Protein AF-A0A6V2BFP0-F1 (afdb_monomer_lite)

Sequence (115 aa):
MDYIMTPYFGFLPGSLEFWAAVHDYAEFFGGILFTIGFLTRPAALSLLITMSGAVYFHLSSTGLQGFPFGHVSNYSYDFEEPLLYALIFLMFWFNGAGPLSVDSVIYSQISQEEE

InterPro domains:
  IPR032808 DoxX family [PF07681] (17-57)
  IPR051907 DoxX-like inner membrane-associated oxidoreductase [PTHR33452] (17-110)

Radius of gyration: 17.93 Å; chains: 1; bounding box: 37×29×60 Å

pLDDT: mean 93.72, std 5.62, range [62.81, 98.44]

Foldseek 3Di:
DVPQCCVQPVVDPDDSVVVVVLLVCLCVVLVVCCVQQHVVQVSLVSLLVSLVVQLSSLCVPPNCCPPPPHDDPVRDRSNPVSVVSNVVSVVCNVPGGDCSHPVVVVVVVVVVVVD

Secondary structure (DSSP, 8-state):
-TTTHHHHHTTSSS-HHHHHHHHHHHHHHHHHHHHHTSSHHHHHHHHHHHHHHHHHHHHHHHTTTTTTT---TTSS-TTHHHHHHHHHHHHHHHH---TTSHHHHHHHHHHHH--

Organism: NCBI:txid49249

Structure (mmCIF, N/CA/C/O backbone):
data_AF-A0A6V2BFP0-F1
#
_entry.id   AF-A0A6V2BFP0-F1
#
loop_
_atom_site.group_PDB
_atom_site.id
_atom_site.type_symbol
_atom_site.label_atom_id
_atom_site.label_alt_id
_atom_site.label_comp_id
_atom_site.label_asym_id
_atom_site.label_entity_id
_atom_site.label_seq_id
_atom_site.pdbx_PDB_ins_code
_atom_site.Cartn_x
_atom_site.Cartn_y
_atom_site.Cartn_z
_atom_site.occupancy
_atom_site.B_iso_or_equiv
_atom_site.auth_seq_id
_atom_site.auth_comp_id
_atom_site.auth_asym_id
_atom_site.auth_atom_id
_atom_site.pdbx_PDB_model_num
ATOM 1 N N . MET A 1 1 ? 9.144 -14.297 -12.884 1.00 74.50 1 MET A N 1
ATOM 2 C CA . MET A 1 1 ? 10.194 -13.457 -12.271 1.00 74.50 1 MET A CA 1
ATOM 3 C C . MET A 1 1 ? 10.982 -12.693 -13.322 1.00 74.50 1 MET A C 1
ATOM 5 O O . MET A 1 1 ? 10.963 -11.470 -13.283 1.00 74.50 1 MET A O 1
ATOM 9 N N . ASP A 1 2 ? 11.552 -13.372 -14.315 1.00 79.38 2 ASP A N 1
ATOM 10 C CA . ASP A 1 2 ? 12.527 -12.774 -15.247 1.00 79.38 2 ASP A CA 1
ATOM 11 C C . ASP A 1 2 ? 12.019 -11.620 -16.122 1.00 79.38 2 ASP A C 1
ATOM 13 O O . ASP A 1 2 ? 12.789 -10.734 -16.474 1.00 79.38 2 ASP A O 1
ATOM 17 N N . TYR A 1 3 ? 10.726 -11.601 -16.454 1.00 82.00 3 TYR A N 1
ATOM 18 C CA . TYR A 1 3 ? 10.159 -10.607 -17.375 1.00 82.00 3 TYR A CA 1
ATOM 19 C C . TYR A 1 3 ? 9.567 -9.365 -16.694 1.00 82.00 3 TYR A C 1
ATOM 21 O O . TYR A 1 3 ? 9.392 -8.348 -17.353 1.00 82.00 3 TYR A O 1
ATOM 29 N N . ILE A 1 4 ? 9.251 -9.437 -15.397 1.00 85.69 4 ILE A N 1
ATOM 30 C CA . ILE A 1 4 ? 8.556 -8.364 -14.660 1.00 85.69 4 ILE A CA 1
ATOM 31 C C . ILE A 1 4 ? 9.346 -7.963 -13.413 1.00 85.69 4 ILE A C 1
ATOM 33 O O . ILE A 1 4 ? 9.679 -6.801 -13.225 1.00 85.69 4 ILE A O 1
ATOM 37 N N . MET A 1 5 ? 9.724 -8.920 -12.569 1.00 87.62 5 MET A N 1
ATOM 38 C CA . MET A 1 5 ? 10.432 -8.594 -11.331 1.00 87.62 5 MET A CA 1
ATOM 39 C C . MET A 1 5 ? 11.879 -8.181 -11.605 1.00 87.62 5 MET A C 1
ATOM 41 O O . MET A 1 5 ? 12.341 -7.186 -11.062 1.00 87.62 5 MET A O 1
ATOM 45 N N . THR A 1 6 ? 12.593 -8.881 -12.487 1.00 88.88 6 THR A N 1
ATOM 46 C CA . THR A 1 6 ? 14.004 -8.562 -12.759 1.00 88.88 6 THR A CA 1
ATOM 47 C C . THR A 1 6 ? 14.205 -7.173 -13.386 1.00 88.88 6 THR A C 1
ATOM 49 O O . THR A 1 6 ? 15.051 -6.433 -12.880 1.00 88.88 6 THR A O 1
ATOM 52 N N . PRO A 1 7 ? 13.447 -6.755 -14.424 1.00 92.19 7 PRO A N 1
ATOM 53 C CA . PRO A 1 7 ? 13.675 -5.461 -15.071 1.00 92.19 7 PRO A CA 1
ATOM 54 C C . PRO A 1 7 ? 13.291 -4.260 -14.203 1.00 92.19 7 PRO A C 1
ATOM 56 O O . PRO A 1 7 ? 13.947 -3.225 -14.278 1.00 92.19 7 PRO A O 1
ATOM 59 N N . TYR A 1 8 ? 12.241 -4.392 -13.386 1.00 92.12 8 TYR A N 1
ATOM 60 C CA . TYR A 1 8 ? 11.665 -3.263 -12.650 1.00 92.12 8 TYR A CA 1
ATOM 61 C C . TYR A 1 8 ? 12.013 -3.269 -11.161 1.00 92.12 8 TYR A C 1
ATOM 63 O O . TYR A 1 8 ? 12.133 -2.211 -10.561 1.00 92.12 8 TYR A O 1
ATOM 71 N N . PHE A 1 9 ? 12.237 -4.438 -10.561 1.00 93.56 9 PHE A N 1
ATOM 72 C CA . PHE A 1 9 ? 12.473 -4.597 -9.123 1.00 93.56 9 PHE A CA 1
ATOM 73 C C . PHE A 1 9 ? 13.832 -5.222 -8.786 1.00 93.56 9 PHE A C 1
ATOM 75 O O . PHE A 1 9 ? 14.099 -5.515 -7.624 1.00 93.56 9 PHE A O 1
ATOM 82 N N . GLY A 1 10 ? 14.741 -5.369 -9.758 1.00 91.38 10 GLY A N 1
ATOM 83 C CA . GLY A 1 10 ? 16.085 -5.924 -9.540 1.00 91.38 10 GLY A CA 1
ATOM 84 C C . GLY A 1 10 ? 16.974 -5.130 -8.569 1.00 91.38 10 GLY A C 1
ATOM 85 O O . GLY A 1 10 ? 18.029 -5.613 -8.172 1.00 91.38 10 GLY A O 1
ATOM 86 N N . PHE A 1 11 ? 16.557 -3.924 -8.171 1.00 92.88 11 PHE A N 1
ATOM 87 C CA . PHE A 1 11 ? 17.225 -3.129 -7.139 1.00 92.88 11 PHE A CA 1
ATOM 88 C C . PHE A 1 11 ? 16.900 -3.590 -5.707 1.00 92.88 11 PHE A C 1
ATOM 90 O O . PHE A 1 11 ? 17.571 -3.158 -4.767 1.00 92.88 11 PHE A O 1
ATOM 97 N N . LEU A 1 12 ? 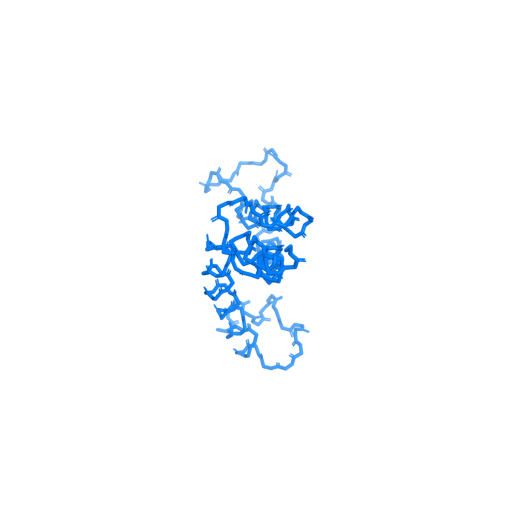15.864 -4.417 -5.516 1.00 93.88 12 LEU A N 1
ATOM 98 C CA . LEU A 1 12 ? 15.478 -4.906 -4.196 1.00 93.88 12 LEU A CA 1
ATOM 99 C C . LEU A 1 12 ? 16.542 -5.867 -3.640 1.00 93.88 12 LEU A C 1
ATOM 101 O O . LEU A 1 12 ? 17.043 -6.726 -4.366 1.00 93.88 12 LEU A O 1
ATOM 105 N N . PRO A 1 13 ? 16.895 -5.760 -2.347 1.00 93.88 13 PRO A N 1
ATOM 106 C CA . PRO A 1 13 ? 17.889 -6.638 -1.746 1.00 93.88 13 PRO A CA 1
ATOM 107 C C . PRO A 1 13 ? 17.323 -8.048 -1.533 1.00 93.88 13 PRO A C 1
ATOM 109 O O . PRO A 1 13 ? 16.180 -8.205 -1.113 1.00 93.88 13 PRO A O 1
ATOM 112 N N . GLY A 1 14 ? 18.144 -9.080 -1.723 1.00 92.12 14 GLY A N 1
ATOM 113 C CA . GLY A 1 14 ? 17.742 -10.471 -1.487 1.00 92.12 14 GLY A CA 1
ATOM 114 C C . GLY A 1 14 ? 17.059 -11.121 -2.692 1.00 92.12 14 GLY A C 1
ATOM 115 O O . GLY A 1 14 ? 17.284 -10.719 -3.831 1.00 92.12 14 GLY A O 1
ATOM 116 N N . SER A 1 15 ? 16.279 -12.177 -2.450 1.00 94.00 15 SER A N 1
ATOM 117 C CA . SER A 1 15 ? 15.593 -12.904 -3.520 1.00 94.00 15 SER A CA 1
ATOM 118 C C . SER A 1 15 ? 14.327 -12.171 -3.956 1.00 94.00 15 SER A C 1
ATOM 120 O O . SER A 1 15 ? 13.519 -11.738 -3.133 1.00 94.00 15 SER A O 1
ATOM 122 N N . LEU A 1 16 ? 14.119 -12.051 -5.266 1.00 92.69 16 LEU A N 1
ATOM 123 C CA . LEU A 1 16 ? 12.901 -11.437 -5.794 1.00 92.69 16 LEU A CA 1
ATOM 124 C C . LEU A 1 16 ? 11.674 -12.303 -5.477 1.00 92.69 16 LEU A C 1
ATOM 126 O O . LEU A 1 16 ? 10.584 -11.775 -5.290 1.00 92.69 16 LEU A O 1
ATOM 130 N N . GLU A 1 17 ? 11.842 -13.623 -5.364 1.00 93.44 17 GLU A N 1
ATOM 131 C CA . GLU A 1 17 ? 10.779 -14.564 -4.992 1.00 93.44 17 GLU A CA 1
ATOM 132 C C . GLU A 1 17 ? 10.259 -14.287 -3.583 1.00 93.44 17 GLU A C 1
ATOM 134 O O . GLU A 1 17 ? 9.065 -14.421 -3.329 1.00 93.44 17 GLU A O 1
ATOM 139 N N . PHE A 1 18 ? 11.147 -13.869 -2.676 1.00 94.06 18 PHE A N 1
ATOM 140 C CA . PHE A 1 18 ? 10.748 -13.456 -1.337 1.00 94.06 18 PHE A CA 1
ATOM 141 C C . PHE A 1 18 ? 9.874 -12.204 -1.396 1.00 94.06 18 PHE A C 1
ATOM 143 O O . PHE A 1 18 ? 8.817 -12.179 -0.774 1.00 94.06 18 PHE A O 1
ATOM 150 N N . TRP A 1 19 ? 10.264 -11.196 -2.179 1.00 94.00 19 TRP A N 1
ATOM 151 C CA . TRP A 1 19 ? 9.469 -9.976 -2.331 1.00 94.00 19 TRP A CA 1
ATOM 152 C C . TRP A 1 19 ? 8.121 -10.221 -3.002 1.00 94.00 19 TRP A C 1
ATOM 154 O O . TRP A 1 19 ? 7.127 -9.657 -2.556 1.00 94.00 19 TRP A O 1
ATOM 164 N N . ALA A 1 20 ? 8.071 -11.099 -4.006 1.00 93.12 20 ALA A N 1
ATOM 165 C CA . ALA A 1 20 ? 6.818 -11.533 -4.617 1.00 93.12 20 ALA A CA 1
ATOM 166 C C . ALA A 1 20 ? 5.896 -12.197 -3.582 1.00 93.12 20 ALA A C 1
ATOM 168 O O . ALA A 1 20 ? 4.743 -11.810 -3.445 1.00 93.12 20 ALA A O 1
ATOM 169 N N . ALA A 1 21 ? 6.425 -13.125 -2.777 1.00 95.44 21 ALA A N 1
ATOM 170 C CA . ALA A 1 21 ? 5.644 -13.765 -1.723 1.00 95.44 21 ALA A CA 1
ATOM 171 C C . ALA A 1 21 ? 5.164 -12.758 -0.663 1.00 95.44 21 ALA A C 1
ATOM 173 O O . ALA A 1 21 ? 4.013 -12.811 -0.239 1.00 95.44 21 ALA A O 1
ATOM 174 N N . VAL A 1 22 ? 6.025 -11.829 -0.233 1.00 95.88 22 VAL A N 1
ATOM 175 C CA . VAL A 1 22 ? 5.650 -10.765 0.714 1.00 95.88 22 VAL A CA 1
ATOM 176 C C . VAL A 1 22 ? 4.525 -9.906 0.148 1.00 95.88 22 VAL A C 1
ATOM 178 O O . VAL A 1 22 ? 3.579 -9.618 0.876 1.00 95.88 22 VAL A O 1
ATOM 181 N N . HIS A 1 23 ? 4.609 -9.524 -1.128 1.00 95.25 23 HIS A N 1
ATOM 182 C CA . HIS A 1 23 ? 3.567 -8.770 -1.824 1.00 95.25 23 HIS A CA 1
ATOM 183 C C . HIS A 1 23 ? 2.240 -9.543 -1.834 1.00 95.25 23 HIS A C 1
ATOM 185 O O . HIS A 1 23 ? 1.247 -9.014 -1.334 1.00 95.25 23 HIS A O 1
ATOM 191 N N . ASP A 1 24 ? 2.243 -10.807 -2.263 1.00 95.75 24 ASP A N 1
ATOM 192 C CA . ASP A 1 24 ? 1.039 -11.649 -2.324 1.00 95.75 24 ASP A CA 1
ATOM 193 C C . ASP A 1 24 ? 0.364 -11.796 -0.948 1.00 95.75 24 ASP A C 1
ATOM 195 O O . ASP A 1 24 ? -0.851 -11.628 -0.802 1.00 95.75 24 ASP A O 1
ATOM 199 N N . TYR A 1 25 ? 1.148 -12.079 0.097 1.00 97.44 25 TYR A N 1
ATOM 200 C CA . TYR A 1 25 ? 0.618 -12.216 1.455 1.00 97.44 25 TYR A CA 1
ATOM 201 C C . TYR A 1 25 ? 0.132 -10.883 2.029 1.00 97.44 25 TYR A C 1
ATOM 203 O O . TYR A 1 25 ? -0.893 -10.855 2.718 1.00 97.44 25 TYR A O 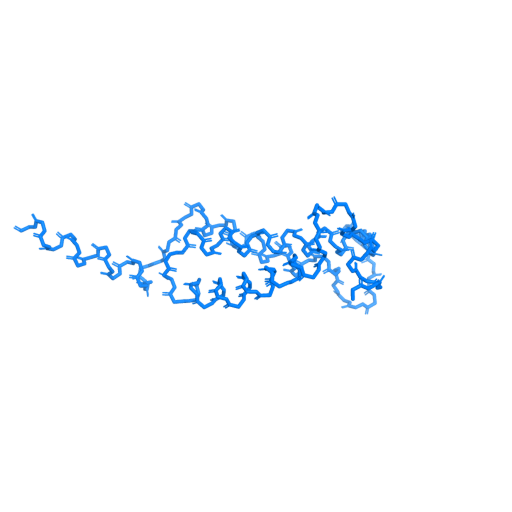1
ATOM 211 N N . ALA A 1 26 ? 0.838 -9.785 1.751 1.00 97.06 26 ALA A N 1
ATOM 212 C CA . ALA A 1 26 ? 0.445 -8.448 2.182 1.00 97.06 26 ALA A CA 1
ATOM 213 C C . AL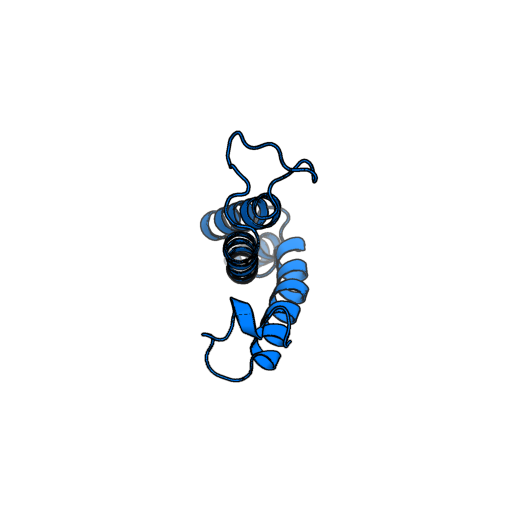A A 1 26 ? -0.897 -8.033 1.569 1.00 97.06 26 ALA A C 1
ATOM 215 O O . ALA A 1 26 ? -1.737 -7.487 2.281 1.00 97.06 26 ALA A O 1
ATOM 216 N N . GLU A 1 27 ? -1.131 -8.323 0.290 1.00 96.75 27 GLU A N 1
ATOM 217 C CA . GLU A 1 27 ? -2.407 -8.025 -0.368 1.00 96.75 27 GLU A CA 1
ATOM 218 C C . GLU A 1 27 ? -3.534 -8.924 0.120 1.00 96.75 27 GLU A C 1
ATOM 220 O O . GLU A 1 27 ? -4.604 -8.428 0.474 1.00 96.75 27 GLU A O 1
ATOM 225 N N . PHE A 1 28 ? -3.297 -10.234 0.205 1.00 97.62 28 PHE A N 1
ATOM 226 C CA . PHE A 1 28 ? -4.331 -11.180 0.611 1.00 97.62 28 PHE A CA 1
ATOM 227 C C . PHE A 1 28 ? -4.795 -10.941 2.053 1.00 97.62 28 PHE A C 1
ATOM 229 O O . PHE A 1 28 ? -5.982 -10.724 2.309 1.00 97.62 28 PHE A O 1
ATOM 236 N N . PHE A 1 29 ? -3.865 -10.938 3.012 1.00 97.94 29 PHE A N 1
ATOM 237 C CA . PHE A 1 29 ? -4.215 -10.743 4.418 1.00 97.94 29 PHE A CA 1
ATOM 238 C C . PHE A 1 29 ? -4.541 -9.286 4.728 1.00 97.94 29 PHE A C 1
ATOM 240 O O . PHE A 1 29 ? -5.498 -9.028 5.456 1.00 97.94 29 PHE A O 1
ATOM 247 N N . GLY A 1 30 ? -3.800 -8.335 4.153 1.00 97.25 30 GLY A N 1
ATOM 248 C CA . GLY A 1 30 ? -4.093 -6.912 4.303 1.00 97.25 30 GLY A CA 1
ATOM 249 C C . GLY A 1 30 ? -5.500 -6.582 3.821 1.00 97.25 30 GLY A C 1
ATOM 250 O O . GLY A 1 30 ? -6.231 -5.899 4.532 1.00 97.25 30 GLY A O 1
ATOM 251 N N . GLY A 1 31 ? -5.924 -7.137 2.682 1.00 97.12 31 GLY A N 1
ATOM 252 C CA . GLY A 1 31 ? -7.274 -6.967 2.149 1.00 97.12 31 GLY A CA 1
ATOM 253 C C . GLY A 1 31 ? -8.357 -7.499 3.088 1.00 97.12 31 GLY A C 1
ATOM 254 O O . GLY A 1 31 ? -9.335 -6.798 3.349 1.00 97.12 31 GLY A O 1
ATOM 255 N N . ILE A 1 32 ? -8.172 -8.697 3.658 1.00 98.06 32 ILE A N 1
ATOM 256 C CA . ILE A 1 32 ? -9.117 -9.278 4.630 1.00 98.06 32 ILE A CA 1
ATOM 257 C C . ILE A 1 32 ? -9.216 -8.400 5.881 1.00 98.06 32 ILE A C 1
ATOM 259 O O . ILE A 1 32 ? -10.319 -8.017 6.273 1.00 98.06 32 ILE A O 1
ATOM 263 N N . LEU A 1 33 ? -8.072 -8.063 6.483 1.00 97.62 33 LEU A N 1
ATOM 264 C CA . LEU A 1 33 ? -7.986 -7.250 7.699 1.00 97.62 33 LEU A CA 1
ATOM 265 C C . LEU A 1 33 ? -8.613 -5.867 7.495 1.00 97.62 33 LEU A C 1
ATOM 267 O O . LEU A 1 33 ? -9.428 -5.423 8.303 1.00 97.62 33 LEU A O 1
ATOM 271 N N . PHE A 1 34 ? -8.291 -5.221 6.375 1.00 97.62 34 PHE A N 1
ATOM 272 C CA . PHE A 1 34 ? -8.841 -3.924 6.005 1.00 97.62 34 PHE A CA 1
ATOM 273 C C . PHE A 1 34 ? -10.359 -3.982 5.791 1.00 97.62 34 PHE A C 1
ATOM 275 O O . PHE A 1 34 ? -11.078 -3.124 6.295 1.00 97.62 34 PHE A O 1
ATOM 282 N N . THR A 1 35 ? -10.861 -5.017 5.109 1.00 96.56 35 THR A N 1
ATOM 283 C CA . THR A 1 35 ? -12.294 -5.168 4.796 1.00 96.56 35 THR A CA 1
ATOM 284 C C . THR A 1 35 ? -13.149 -5.312 6.051 1.00 96.56 35 THR A C 1
ATOM 286 O O . THR A 1 35 ? -14.198 -4.681 6.157 1.00 96.56 35 THR A O 1
ATOM 289 N N . ILE A 1 36 ? -12.710 -6.122 7.018 1.00 96.94 36 ILE A N 1
ATOM 290 C CA . ILE A 1 36 ? -13.429 -6.281 8.294 1.00 96.94 36 ILE A CA 1
ATOM 291 C C . ILE A 1 36 ? -13.155 -5.120 9.267 1.00 96.94 36 ILE A C 1
ATOM 293 O O . ILE A 1 36 ? -13.791 -5.015 10.315 1.00 96.94 36 ILE A O 1
ATOM 297 N N . GLY A 1 37 ? -12.201 -4.246 8.937 1.00 96.38 37 GLY A N 1
ATOM 298 C CA . GLY A 1 37 ? -11.768 -3.150 9.791 1.00 96.38 37 GLY A CA 1
ATOM 299 C C . GLY A 1 37 ? -11.104 -3.634 11.084 1.00 96.38 37 GLY A C 1
ATOM 300 O O . GLY A 1 37 ? -11.404 -3.116 12.157 1.00 96.38 37 GLY A O 1
ATOM 301 N N . PHE A 1 38 ? -10.252 -4.658 10.993 1.00 97.00 38 PHE A N 1
ATOM 302 C CA . PHE A 1 38 ? -9.428 -5.159 12.094 1.00 97.00 38 PHE A CA 1
ATOM 303 C C . PHE A 1 38 ? -7.963 -4.796 11.849 1.00 97.00 38 PHE A C 1
ATOM 305 O O . PHE A 1 38 ? -7.427 -5.088 10.780 1.00 97.00 38 PHE A O 1
ATOM 312 N N . LEU A 1 39 ? -7.305 -4.169 12.828 1.00 96.88 39 LEU A N 1
ATOM 313 C CA . LEU A 1 39 ? -5.968 -3.585 12.663 1.00 96.88 39 LEU A CA 1
ATOM 314 C C . LEU A 1 39 ? -5.914 -2.663 11.437 1.00 96.88 39 LEU A C 1
ATOM 316 O O . LEU A 1 39 ? -4.979 -2.714 10.632 1.00 96.88 39 LEU A O 1
ATOM 320 N N . THR A 1 40 ? -6.922 -1.799 11.303 1.00 96.81 40 THR A N 1
ATOM 321 C CA . THR A 1 40 ? -7.177 -1.027 10.078 1.00 96.81 40 THR A CA 1
ATOM 322 C C . THR A 1 40 ? -5.979 -0.181 9.664 1.00 96.81 40 THR A C 1
ATOM 324 O O . THR A 1 40 ? -5.653 -0.108 8.484 1.00 96.81 40 THR A O 1
ATOM 327 N N . ARG A 1 41 ? -5.278 0.432 10.627 1.00 97.50 41 ARG A N 1
ATOM 328 C CA . ARG A 1 41 ? -4.084 1.244 10.350 1.00 97.50 41 ARG A CA 1
ATOM 329 C C . ARG A 1 41 ? -2.924 0.402 9.795 1.00 97.50 41 ARG A C 1
ATOM 331 O O . ARG A 1 41 ? -2.491 0.693 8.683 1.00 97.50 41 ARG A O 1
ATOM 338 N N . PRO A 1 42 ? -2.427 -0.641 10.492 1.00 97.56 42 PRO A N 1
ATOM 339 C CA . PRO A 1 42 ? -1.422 -1.543 9.925 1.00 97.56 42 PRO A CA 1
ATOM 340 C C . PRO A 1 42 ? -1.817 -2.154 8.574 1.00 97.56 42 PRO A C 1
ATOM 342 O O . PRO A 1 42 ? -0.992 -2.184 7.662 1.00 97.56 42 PRO A O 1
ATOM 345 N N . ALA A 1 43 ? -3.072 -2.592 8.423 1.00 97.81 43 ALA A N 1
ATOM 346 C CA . ALA A 1 43 ? -3.569 -3.167 7.175 1.00 97.81 43 ALA A CA 1
ATOM 347 C C . ALA A 1 43 ? -3.540 -2.145 6.027 1.00 97.81 43 ALA A C 1
ATOM 349 O O . ALA A 1 43 ? -3.005 -2.432 4.958 1.00 97.81 43 ALA A O 1
ATOM 350 N N . ALA A 1 44 ? -4.026 -0.923 6.270 1.00 98.12 44 ALA A N 1
ATOM 351 C CA . ALA A 1 44 ? -3.985 0.163 5.296 1.00 98.12 44 ALA A CA 1
ATOM 352 C C . ALA A 1 44 ? -2.548 0.547 4.918 1.00 98.12 44 ALA A C 1
ATOM 354 O O . ALA A 1 44 ? -2.272 0.761 3.744 1.00 98.12 44 ALA A O 1
ATOM 355 N N . LEU A 1 45 ? -1.607 0.587 5.870 1.00 98.19 45 LEU A N 1
ATOM 356 C CA . LEU A 1 45 ? -0.200 0.862 5.555 1.00 98.19 45 LEU A CA 1
ATOM 357 C C . LEU A 1 45 ? 0.413 -0.229 4.673 1.00 98.19 45 LEU A C 1
ATOM 359 O O . LEU A 1 45 ? 1.119 0.082 3.717 1.00 98.19 45 LEU A O 1
ATOM 363 N N . SER A 1 46 ? 0.136 -1.496 4.983 1.00 98.06 46 SER A N 1
ATOM 364 C CA . SER A 1 46 ? 0.607 -2.629 4.186 1.00 98.06 46 SER A CA 1
ATOM 365 C C . SER A 1 46 ? 0.112 -2.529 2.742 1.00 98.06 46 SER A C 1
ATOM 367 O O . SER A 1 46 ? 0.910 -2.589 1.810 1.00 98.06 46 SER A O 1
ATOM 369 N N . LEU A 1 47 ? -1.189 -2.292 2.556 1.00 98.25 47 LEU A N 1
ATOM 370 C CA . LEU A 1 47 ? -1.808 -2.144 1.236 1.00 98.25 47 LEU A CA 1
ATOM 371 C C . LEU A 1 47 ? -1.365 -0.863 0.508 1.00 98.25 47 LEU A C 1
ATOM 373 O O . LEU A 1 47 ? -1.221 -0.846 -0.711 1.00 98.25 47 LEU A O 1
ATOM 377 N N . LEU A 1 48 ? -1.097 0.220 1.239 1.00 98.44 48 LEU A N 1
ATOM 378 C CA . LEU A 1 48 ? -0.527 1.441 0.672 1.00 98.44 48 LEU A CA 1
ATOM 379 C C . LEU A 1 48 ? 0.853 1.174 0.056 1.00 98.44 48 LEU A C 1
ATOM 381 O O . LEU A 1 48 ? 1.149 1.683 -1.026 1.00 98.44 48 LEU A O 1
ATOM 385 N N . ILE A 1 49 ? 1.695 0.382 0.725 1.00 97.81 49 ILE A N 1
ATOM 386 C CA . ILE A 1 49 ? 3.027 0.024 0.221 1.00 97.81 49 ILE A CA 1
ATOM 387 C C . ILE A 1 49 ? 2.910 -0.815 -1.056 1.00 97.81 49 ILE A C 1
ATOM 389 O O . ILE A 1 49 ? 3.613 -0.523 -2.025 1.00 97.81 49 ILE A O 1
ATOM 393 N N . THR A 1 50 ? 2.004 -1.799 -1.105 1.00 97.50 50 THR A N 1
ATOM 394 C CA . THR A 1 50 ? 1.823 -2.638 -2.305 1.00 97.50 50 THR A CA 1
ATOM 395 C C . THR A 1 50 ? 1.297 -1.826 -3.485 1.00 97.50 50 THR A C 1
ATOM 397 O O . THR A 1 50 ? 1.879 -1.875 -4.569 1.00 97.50 50 THR A O 1
ATOM 400 N N . MET A 1 51 ? 0.285 -0.980 -3.269 1.00 98.44 51 MET A N 1
ATOM 401 C CA . MET A 1 51 ? -0.235 -0.089 -4.312 1.00 98.44 51 MET A CA 1
ATOM 402 C C . MET A 1 51 ? 0.805 0.934 -4.779 1.00 98.44 51 MET A C 1
ATOM 404 O O . MET A 1 51 ? 0.888 1.225 -5.968 1.00 98.44 51 MET A O 1
ATOM 408 N N . SER A 1 52 ? 1.658 1.440 -3.884 1.00 98.00 52 SER A N 1
ATOM 409 C CA . SER A 1 52 ? 2.776 2.315 -4.269 1.00 98.00 52 SER A CA 1
ATOM 410 C C . SER A 1 52 ? 3.787 1.585 -5.162 1.00 98.00 52 SER A C 1
ATOM 412 O O . SER A 1 52 ? 4.274 2.156 -6.138 1.00 98.00 52 SER A O 1
ATOM 414 N N . GLY A 1 53 ? 4.068 0.311 -4.868 1.00 96.50 53 GLY A N 1
ATOM 415 C CA . GLY A 1 53 ? 4.867 -0.563 -5.728 1.00 96.50 53 GLY A CA 1
ATOM 416 C C . GLY A 1 53 ? 4.235 -0.768 -7.107 1.00 96.50 53 GLY A C 1
ATOM 417 O O . GLY A 1 53 ? 4.932 -0.682 -8.118 1.00 96.50 53 GLY A O 1
ATOM 418 N N . ALA A 1 54 ? 2.914 -0.951 -7.166 1.00 96.56 54 ALA A N 1
ATOM 419 C CA . ALA A 1 54 ? 2.170 -1.059 -8.420 1.00 96.56 54 ALA A CA 1
ATOM 420 C C . ALA A 1 54 ? 2.208 0.249 -9.232 1.00 96.56 54 ALA A C 1
ATOM 422 O O . ALA A 1 54 ? 2.513 0.218 -10.424 1.00 96.56 54 ALA A O 1
ATOM 423 N N . VAL A 1 55 ? 2.001 1.411 -8.598 1.00 97.88 55 VAL A N 1
ATOM 424 C CA . VAL A 1 55 ? 2.161 2.727 -9.248 1.00 97.88 55 VAL A CA 1
ATOM 425 C C . VAL A 1 55 ? 3.566 2.874 -9.829 1.00 97.88 55 VAL A C 1
ATOM 427 O O . VAL A 1 55 ? 3.717 3.259 -10.989 1.00 97.88 55 VAL A O 1
ATOM 430 N N . TYR A 1 56 ? 4.599 2.532 -9.054 1.00 97.00 56 TYR A N 1
ATOM 431 C CA . TYR A 1 56 ? 5.982 2.554 -9.528 1.00 97.00 56 TYR A CA 1
ATOM 432 C C . TYR A 1 56 ? 6.185 1.643 -10.745 1.00 97.00 56 TYR A C 1
ATOM 434 O O . TYR A 1 56 ? 6.801 2.064 -11.726 1.00 97.00 56 TYR A O 1
ATOM 442 N N . PHE A 1 57 ? 5.655 0.420 -10.704 1.00 96.31 57 PHE A N 1
ATOM 443 C CA . PHE A 1 57 ? 5.760 -0.536 -11.801 1.00 96.31 57 PHE A CA 1
ATOM 444 C C . PHE A 1 57 ? 5.093 -0.021 -13.081 1.00 96.31 57 PHE A C 1
ATOM 446 O O . PHE A 1 57 ? 5.720 -0.040 -14.141 1.00 96.31 57 PHE A O 1
ATOM 453 N N . HIS A 1 58 ? 3.864 0.492 -13.001 1.00 95.62 58 HIS A N 1
ATOM 454 C CA . HIS A 1 58 ? 3.162 1.035 -14.167 1.00 95.62 58 HIS A CA 1
ATOM 455 C C . HIS A 1 58 ? 3.880 2.260 -14.739 1.00 95.62 58 HIS A C 1
ATOM 457 O O . HIS A 1 58 ? 4.176 2.305 -15.931 1.00 95.62 58 HIS A O 1
ATOM 463 N N . LEU A 1 59 ? 4.293 3.207 -13.894 1.00 96.06 59 LEU A N 1
ATOM 464 C CA . LEU A 1 59 ? 5.055 4.370 -14.356 1.00 96.06 59 LEU A CA 1
ATOM 465 C C . LEU A 1 59 ? 6.406 3.985 -14.974 1.00 96.06 59 LEU A C 1
ATOM 467 O O . LEU A 1 59 ? 6.836 4.614 -15.937 1.00 96.06 59 LEU A O 1
ATOM 471 N N . SER A 1 60 ? 7.067 2.950 -14.458 1.00 95.31 60 SER A N 1
ATOM 472 C CA . SER A 1 60 ? 8.355 2.486 -14.988 1.00 95.31 60 SER A CA 1
ATOM 473 C C . SER A 1 60 ? 8.211 1.670 -16.275 1.00 95.31 60 SER A C 1
ATOM 475 O O . SER A 1 60 ? 9.117 1.683 -17.107 1.00 95.31 60 SER A O 1
ATOM 477 N N . SER A 1 61 ? 7.098 0.956 -16.451 1.00 93.94 61 SER A N 1
ATOM 478 C CA . SER A 1 61 ? 6.865 0.079 -17.604 1.00 93.94 61 SER A CA 1
ATOM 479 C C . SER A 1 61 ? 6.232 0.796 -18.794 1.00 93.94 61 SER A C 1
ATOM 481 O O . SER A 1 61 ? 6.680 0.596 -19.923 1.00 93.94 61 SER A O 1
ATOM 483 N N . THR A 1 62 ? 5.238 1.656 -18.562 1.00 92.81 62 THR A N 1
ATOM 484 C CA . THR A 1 62 ? 4.467 2.332 -19.622 1.00 92.81 62 THR A CA 1
ATOM 485 C C . THR A 1 62 ? 4.646 3.849 -19.636 1.00 92.81 62 THR A C 1
ATOM 487 O O . THR A 1 62 ? 4.191 4.519 -20.567 1.00 92.81 62 THR A O 1
ATOM 490 N N . GLY A 1 63 ? 5.322 4.417 -18.634 1.00 92.56 63 GLY A N 1
ATOM 491 C CA . GLY A 1 63 ? 5.456 5.862 -18.485 1.00 92.56 63 GLY A CA 1
ATOM 492 C C . GLY A 1 63 ? 4.128 6.535 -18.137 1.00 92.56 63 GLY A C 1
ATOM 493 O O . GLY A 1 63 ? 3.184 5.910 -17.665 1.00 92.56 63 GLY A O 1
ATOM 494 N N . LEU A 1 64 ? 4.048 7.839 -18.409 1.00 93.12 64 LEU A N 1
ATOM 495 C CA . LEU A 1 64 ? 2.853 8.643 -18.135 1.00 93.12 64 LEU A CA 1
ATOM 496 C C . LEU A 1 64 ? 1.728 8.458 -19.159 1.00 93.12 64 LEU A C 1
ATOM 498 O O . LEU A 1 64 ? 0.658 9.021 -18.964 1.00 93.12 64 LEU A O 1
ATOM 502 N N . GLN A 1 65 ? 1.965 7.756 -20.276 1.00 93.44 65 GLN A N 1
ATOM 503 C CA . GLN A 1 65 ? 0.950 7.511 -21.315 1.00 93.44 65 GLN A CA 1
ATOM 504 C C . GLN A 1 65 ? 0.235 8.793 -21.828 1.00 93.44 65 GLN A C 1
ATOM 506 O O . GLN A 1 65 ? -0.869 8.741 -22.361 1.00 93.44 65 GLN A O 1
ATOM 511 N N . GLY A 1 66 ? 0.881 9.960 -21.704 1.00 90.44 66 GLY A N 1
ATOM 512 C CA . GLY A 1 66 ? 0.332 11.263 -22.099 1.00 90.44 66 GLY A CA 1
ATOM 513 C C . GLY A 1 66 ? -0.536 11.962 -21.041 1.00 90.44 66 GLY A C 1
ATOM 514 O O . GLY A 1 66 ? -1.154 12.977 -21.356 1.00 90.44 66 GLY A O 1
ATOM 515 N N . PHE A 1 67 ? -0.576 11.466 -19.802 1.00 91.69 67 PHE A N 1
ATOM 516 C CA . PHE A 1 67 ? -1.321 12.068 -18.693 1.00 91.69 67 PHE A CA 1
ATOM 517 C C . PHE A 1 67 ? -1.070 13.586 -18.543 1.00 91.69 67 PHE A C 1
ATOM 519 O O . PHE A 1 67 ? 0.082 14.020 -18.645 1.00 91.69 67 PHE A O 1
ATOM 526 N N . PRO A 1 68 ? -2.105 14.409 -18.256 1.00 91.00 68 PRO A N 1
ATOM 527 C CA . PRO A 1 68 ? -3.511 14.037 -18.026 1.00 91.00 68 PRO A CA 1
ATOM 528 C C . PRO A 1 68 ? -4.409 14.097 -19.275 1.00 91.00 68 PRO A C 1
ATOM 530 O O . PRO A 1 68 ? -5.582 13.745 -19.191 1.00 91.00 68 PRO A O 1
ATOM 533 N N . PHE A 1 69 ? -3.891 14.524 -20.431 1.00 91.94 69 PHE A N 1
ATOM 534 C CA . PHE A 1 69 ? -4.696 14.794 -21.638 1.00 91.94 69 PHE A CA 1
ATOM 535 C C . PHE A 1 69 ? -4.416 13.841 -22.814 1.00 91.94 69 PHE A C 1
ATOM 537 O O . PHE A 1 69 ? -4.861 14.085 -23.935 1.00 91.94 69 PHE A O 1
ATOM 544 N N . GLY A 1 70 ? -3.647 12.781 -22.579 1.00 86.88 70 GLY A N 1
ATOM 545 C CA . GLY A 1 70 ? -3.280 11.771 -23.560 1.00 86.88 70 GLY A CA 1
ATOM 546 C C . GLY A 1 70 ? -4.434 10.827 -23.876 1.00 86.88 70 GLY A C 1
ATOM 547 O O . GLY A 1 70 ? -5.283 10.542 -23.037 1.00 86.88 70 GLY A O 1
ATOM 548 N N . HIS A 1 71 ? -4.461 10.322 -25.108 1.00 88.38 71 HIS A N 1
ATOM 549 C CA . HIS A 1 71 ? -5.401 9.280 -25.499 1.00 88.38 71 HIS A CA 1
ATOM 550 C C . HIS A 1 71 ? -4.740 7.910 -25.337 1.00 88.38 71 HIS A C 1
ATOM 552 O O . HIS A 1 71 ? -3.793 7.592 -26.058 1.00 88.38 71 HIS A O 1
ATOM 558 N N . VAL A 1 72 ? -5.245 7.107 -24.400 1.00 89.94 72 VAL A N 1
ATOM 559 C CA . VAL A 1 72 ? -4.790 5.731 -24.166 1.00 89.94 72 VAL A CA 1
ATOM 560 C C . VAL A 1 72 ? -5.795 4.766 -24.787 1.00 89.94 72 VAL A C 1
ATOM 562 O O . VAL A 1 72 ? -7.002 4.927 -24.615 1.00 89.94 72 VAL A O 1
ATOM 565 N N . SER A 1 73 ? -5.311 3.740 -25.492 1.00 87.44 73 SER A N 1
ATOM 566 C CA . SER A 1 73 ? -6.167 2.724 -26.128 1.00 87.44 73 SER A CA 1
ATOM 567 C C . SER A 1 73 ? -7.046 1.966 -25.134 1.00 87.44 73 SER A C 1
ATOM 569 O O . SER A 1 73 ? -8.120 1.499 -25.496 1.00 87.44 73 SER A O 1
ATOM 571 N N . ASN A 1 74 ? -6.579 1.852 -23.890 1.00 84.56 74 ASN A N 1
ATOM 572 C CA . ASN A 1 74 ? -7.221 1.092 -22.822 1.00 84.56 74 ASN A CA 1
ATOM 573 C C . ASN A 1 74 ? -8.208 1.940 -22.000 1.00 84.56 74 ASN A C 1
ATOM 575 O O . ASN A 1 74 ? -8.683 1.481 -20.970 1.00 84.56 74 ASN A O 1
ATOM 579 N N . TYR A 1 75 ? -8.530 3.158 -22.455 1.00 87.81 75 TYR A N 1
ATOM 580 C CA . TYR A 1 75 ? -9.480 4.101 -21.842 1.00 87.81 75 TYR A CA 1
ATOM 581 C C . TYR A 1 75 ? -9.113 4.658 -20.453 1.00 87.81 75 TYR A C 1
ATOM 583 O O . TYR A 1 75 ? -9.750 5.615 -20.021 1.00 87.81 75 TYR A O 1
ATOM 591 N N . SER A 1 76 ? -8.084 4.133 -19.791 1.00 90.75 76 SER A N 1
ATOM 592 C CA . SER A 1 76 ? -7.498 4.657 -18.550 1.00 90.75 76 SER A CA 1
ATOM 593 C C . SER A 1 76 ? -5.974 4.590 -18.614 1.00 90.75 76 SER A C 1
ATOM 595 O O . SER A 1 76 ? -5.421 3.802 -19.388 1.00 90.75 76 SER A O 1
ATOM 597 N N . TYR A 1 77 ? -5.287 5.404 -17.812 1.00 94.12 77 TYR A N 1
ATOM 598 C CA . TYR A 1 77 ? -3.839 5.256 -17.649 1.00 94.12 77 TYR A CA 1
ATOM 599 C C . TYR A 1 77 ? -3.567 4.113 -16.667 1.00 94.12 77 TYR A C 1
ATOM 601 O O . TYR A 1 77 ? -4.226 4.010 -15.634 1.00 94.12 77 TYR A O 1
ATOM 609 N N . ASP A 1 78 ? -2.583 3.262 -16.949 1.00 94.19 78 ASP A N 1
ATOM 610 C CA . ASP A 1 78 ? -2.420 2.001 -16.209 1.00 94.19 78 ASP A CA 1
ATOM 611 C C . ASP A 1 78 ? -2.065 2.223 -14.723 1.00 94.19 78 ASP A C 1
ATOM 613 O O . ASP A 1 78 ? -2.345 1.383 -13.874 1.00 94.19 78 ASP A O 1
ATOM 617 N N . PHE A 1 79 ? -1.485 3.379 -14.378 1.00 95.44 79 PHE A N 1
ATOM 618 C CA . PHE A 1 79 ? -1.163 3.734 -12.993 1.00 95.44 79 PHE A CA 1
ATOM 619 C C . PHE A 1 79 ? -2.342 4.342 -12.205 1.00 95.44 79 PHE A C 1
ATOM 621 O O . PHE A 1 79 ? -2.202 4.544 -10.998 1.00 95.44 79 PHE A O 1
ATOM 628 N N . GLU A 1 80 ? -3.482 4.661 -12.834 1.00 95.19 80 GLU A N 1
ATOM 629 C CA . GLU A 1 80 ? -4.608 5.339 -12.163 1.00 95.19 80 GLU A CA 1
ATOM 630 C C . GLU A 1 80 ? -5.288 4.474 -11.108 1.00 95.19 80 GLU A C 1
ATOM 632 O O . GLU A 1 80 ? -5.551 4.950 -10.005 1.00 95.19 80 GLU A O 1
ATOM 637 N N . GLU A 1 81 ? -5.561 3.210 -11.427 1.00 95.00 81 GLU A N 1
ATOM 638 C CA . GLU A 1 81 ? -6.199 2.270 -10.502 1.00 95.00 81 GLU A CA 1
ATOM 639 C C . GLU A 1 81 ? -5.375 2.064 -9.218 1.00 95.00 81 GLU A C 1
ATOM 641 O O . GLU A 1 81 ? -5.902 2.323 -8.128 1.00 95.00 81 GLU A O 1
ATOM 646 N N . PRO A 1 82 ? -4.082 1.684 -9.284 1.00 97.19 82 PRO A N 1
ATOM 647 C CA . PRO A 1 82 ? -3.290 1.528 -8.069 1.00 97.19 82 PRO A CA 1
ATOM 648 C C . PRO A 1 82 ? -3.075 2.862 -7.343 1.00 97.19 82 PRO A C 1
ATOM 650 O O . PRO A 1 82 ? -3.012 2.881 -6.114 1.00 97.19 82 PRO A O 1
ATOM 653 N N . LEU A 1 83 ? -3.030 3.996 -8.054 1.00 97.75 83 LEU A N 1
ATOM 654 C CA . LEU A 1 83 ? -2.955 5.314 -7.418 1.00 97.75 83 LEU A CA 1
ATOM 655 C C . LEU A 1 83 ? -4.223 5.628 -6.616 1.00 97.75 83 LEU A C 1
ATOM 657 O O . LEU A 1 83 ? -4.126 6.113 -5.488 1.00 97.75 83 LEU A O 1
ATOM 661 N N . LEU A 1 84 ? -5.405 5.334 -7.160 1.00 97.94 84 LEU A N 1
ATOM 662 C CA . LEU A 1 84 ? -6.672 5.517 -6.455 1.00 97.94 84 LEU A CA 1
ATOM 663 C C . LEU A 1 84 ? -6.705 4.690 -5.166 1.00 97.94 84 LEU A C 1
ATOM 665 O O . LEU A 1 84 ? -7.013 5.232 -4.102 1.00 97.94 84 LEU A O 1
ATOM 669 N N . TYR A 1 85 ? -6.343 3.408 -5.233 1.00 97.88 85 TYR A N 1
ATOM 670 C CA . TYR A 1 85 ? -6.301 2.559 -4.043 1.00 97.88 85 TYR A CA 1
ATOM 671 C C . TYR A 1 85 ? -5.248 3.019 -3.034 1.00 97.88 85 TYR A C 1
ATOM 673 O O . T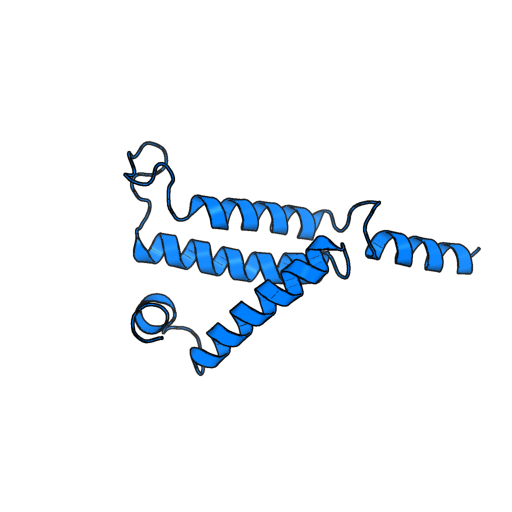YR A 1 85 ? -5.551 3.084 -1.843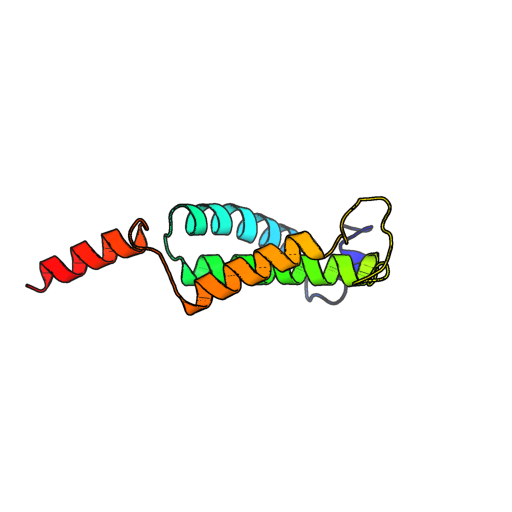 1.00 97.88 85 TYR A O 1
ATOM 681 N N . ALA A 1 86 ? -4.061 3.440 -3.481 1.00 98.38 86 ALA A N 1
ATOM 682 C CA . ALA A 1 86 ? -3.061 4.040 -2.600 1.00 98.38 86 ALA A CA 1
ATOM 683 C C . ALA A 1 86 ? -3.632 5.251 -1.842 1.00 98.38 86 ALA A C 1
ATOM 685 O O . ALA A 1 86 ? -3.478 5.351 -0.627 1.00 98.38 86 ALA A O 1
ATOM 686 N N . LEU A 1 87 ? -4.352 6.149 -2.521 1.00 98.44 87 LEU A N 1
ATOM 687 C CA . LEU A 1 87 ? -4.971 7.315 -1.881 1.00 98.44 87 LEU A CA 1
ATOM 688 C C . LEU A 1 87 ? -6.077 6.928 -0.890 1.00 98.44 87 LEU A C 1
ATOM 690 O O . LEU A 1 87 ? -6.180 7.538 0.177 1.00 98.44 87 LEU A O 1
ATOM 694 N N . ILE A 1 88 ? -6.870 5.899 -1.199 1.00 97.88 88 ILE A N 1
ATOM 695 C CA . ILE A 1 88 ? -7.865 5.350 -0.269 1.00 97.88 88 ILE A CA 1
ATOM 696 C C . ILE A 1 88 ? -7.164 4.816 0.983 1.00 97.88 88 ILE A C 1
ATOM 698 O O . ILE A 1 88 ? -7.500 5.221 2.095 1.00 97.88 88 ILE A O 1
ATOM 702 N N . PHE A 1 89 ? -6.146 3.970 0.839 1.00 98.31 89 PHE A N 1
ATOM 703 C CA . PHE A 1 89 ? -5.424 3.417 1.987 1.00 98.31 89 PHE A CA 1
ATOM 704 C C . PHE A 1 89 ? -4.693 4.494 2.794 1.00 98.31 89 PHE A C 1
ATOM 706 O O . PHE A 1 89 ? -4.697 4.450 4.024 1.00 98.31 89 PHE A O 1
ATOM 713 N N . LEU A 1 90 ? -4.152 5.520 2.135 1.00 98.31 90 LEU A N 1
ATOM 714 C CA . LEU A 1 90 ? -3.566 6.682 2.800 1.00 98.31 90 LEU A CA 1
ATOM 715 C C . LEU A 1 90 ? -4.599 7.435 3.651 1.00 98.31 90 LEU A C 1
ATOM 717 O O . LEU A 1 90 ? -4.300 7.845 4.773 1.00 98.31 90 LEU A O 1
ATOM 721 N N . MET A 1 91 ? -5.829 7.587 3.153 1.00 98.19 91 MET A N 1
ATOM 722 C CA . MET A 1 91 ? -6.922 8.181 3.923 1.00 98.19 91 MET A CA 1
ATOM 723 C C . MET A 1 91 ? -7.199 7.366 5.193 1.00 98.19 91 MET A C 1
ATOM 725 O O . MET A 1 91 ? -7.244 7.942 6.283 1.00 98.19 91 MET A O 1
ATOM 729 N N . PHE A 1 92 ? -7.304 6.040 5.088 1.00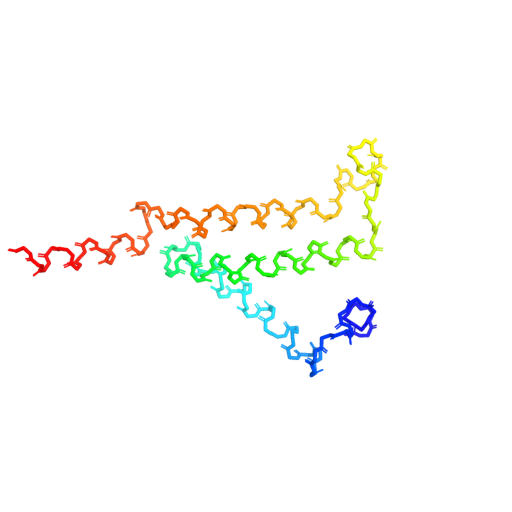 97.69 92 PHE A N 1
ATOM 730 C CA . PHE A 1 92 ? -7.547 5.163 6.241 1.00 97.69 92 PHE A CA 1
ATOM 731 C C . PHE A 1 92 ? -6.362 5.073 7.208 1.00 97.69 92 PHE A C 1
ATOM 733 O O . PHE A 1 92 ? -6.566 4.905 8.410 1.00 97.69 92 PHE A O 1
ATOM 740 N N . TRP A 1 93 ? -5.128 5.249 6.734 1.00 97.56 93 TRP A N 1
ATOM 741 C CA . TRP A 1 93 ? -3.957 5.359 7.605 1.00 97.56 93 TRP A CA 1
ATOM 742 C C . TRP A 1 93 ? -4.095 6.532 8.588 1.00 97.56 93 TRP A C 1
ATOM 744 O O . TRP A 1 93 ? -3.903 6.372 9.801 1.00 97.56 93 TRP A O 1
ATOM 754 N N . PHE A 1 94 ? -4.498 7.703 8.084 1.00 97.56 94 PHE A N 1
ATOM 755 C CA . PHE A 1 94 ? -4.680 8.894 8.914 1.00 97.56 94 PHE A CA 1
ATOM 756 C C . PHE A 1 94 ? -5.977 8.864 9.727 1.00 97.56 94 PHE A C 1
ATOM 758 O O . PHE A 1 94 ? -5.933 9.127 10.929 1.00 97.56 94 PHE A O 1
ATOM 765 N N . ASN A 1 95 ? -7.108 8.505 9.115 1.00 95.88 95 ASN A N 1
ATOM 766 C CA . ASN A 1 95 ? -8.426 8.569 9.759 1.00 95.88 95 ASN A CA 1
ATOM 767 C C . ASN A 1 95 ? -8.716 7.365 10.671 1.00 95.88 95 ASN A C 1
ATOM 769 O O . ASN A 1 95 ? -9.415 7.513 11.669 1.00 95.88 95 ASN A O 1
ATOM 773 N N . GLY A 1 96 ? -8.132 6.197 10.393 1.00 93.44 96 GLY A N 1
ATOM 774 C CA . GLY A 1 96 ? -8.399 4.961 11.126 1.00 93.44 96 GLY A CA 1
ATOM 775 C C . GLY A 1 96 ? -9.683 4.253 10.683 1.00 93.44 96 GLY A C 1
ATOM 776 O O . GLY A 1 96 ? -10.194 4.476 9.588 1.00 93.44 96 GLY A O 1
ATOM 777 N N . ALA A 1 97 ? -10.170 3.347 11.534 1.00 93.81 97 ALA A N 1
ATOM 778 C CA . ALA A 1 97 ? -11.319 2.492 11.252 1.00 93.81 97 ALA A CA 1
ATOM 779 C C . ALA A 1 97 ? -12.664 3.216 11.444 1.00 93.81 97 ALA A C 1
ATOM 781 O O . ALA A 1 97 ? -12.795 4.078 12.311 1.00 93.81 97 ALA A O 1
ATOM 782 N N . GLY A 1 98 ? -13.674 2.842 10.653 1.00 92.69 98 GLY A N 1
ATOM 783 C CA . GLY A 1 98 ? -15.035 3.379 10.773 1.00 92.69 98 GLY A CA 1
ATOM 784 C C . GLY A 1 98 ? -15.834 2.786 11.948 1.00 92.69 98 GLY A C 1
ATOM 785 O O . GLY A 1 98 ? -15.392 1.833 12.576 1.00 92.69 98 GLY A O 1
ATOM 786 N N . PRO A 1 99 ? -17.050 3.286 12.232 1.00 92.69 99 PRO A N 1
ATOM 787 C CA . PRO A 1 99 ? -17.856 2.845 13.378 1.00 92.69 99 PRO A CA 1
ATOM 788 C C . PRO A 1 99 ? -18.379 1.404 13.276 1.00 92.69 99 PRO A C 1
ATOM 790 O O . PRO A 1 99 ? -18.734 0.824 14.296 1.00 92.69 99 PRO A O 1
ATOM 793 N N . LEU A 1 100 ? -18.427 0.826 12.073 1.00 93.88 100 LEU A N 1
ATOM 794 C CA . LEU A 1 100 ? -18.855 -0.559 11.830 1.00 93.88 100 LEU A CA 1
ATOM 795 C C . LEU A 1 100 ? -17.689 -1.566 11.848 1.00 93.88 100 LEU A C 1
ATOM 797 O O . LEU A 1 100 ? -17.879 -2.720 11.471 1.00 93.88 100 LEU A O 1
ATOM 801 N N . SER A 1 101 ? -16.479 -1.132 12.201 1.00 96.38 101 SER A N 1
ATOM 802 C CA . SER A 1 101 ? -15.280 -1.964 12.139 1.00 96.38 101 SER A CA 1
ATOM 803 C C . SER A 1 101 ? -15.161 -2.917 13.331 1.00 96.38 101 SER A C 1
ATOM 805 O O . SER A 1 101 ? -15.700 -2.676 14.408 1.00 96.38 101 SER A O 1
ATOM 807 N N . VAL A 1 102 ? -14.392 -3.995 13.176 1.00 96.38 102 VAL A N 1
ATOM 808 C CA . VAL A 1 102 ? -14.009 -4.830 14.327 1.00 96.38 102 VAL A CA 1
ATOM 809 C C . VAL A 1 102 ? -13.213 -4.012 15.354 1.00 96.38 102 VAL A C 1
ATOM 811 O O . VAL A 1 102 ? -13.423 -4.174 16.554 1.00 96.38 102 VAL A O 1
ATOM 814 N N . ASP A 1 103 ? -12.359 -3.089 14.902 1.00 95.06 103 ASP A N 1
ATOM 815 C CA . ASP A 1 103 ? -11.606 -2.181 15.775 1.00 95.06 103 ASP A CA 1
ATOM 816 C C . ASP A 1 103 ? -12.532 -1.331 16.672 1.00 95.06 103 ASP A C 1
ATOM 818 O O . ASP A 1 103 ? -12.240 -1.156 17.856 1.00 95.06 103 ASP A O 1
ATOM 822 N N . SER A 1 104 ? -13.663 -0.828 16.155 1.00 94.38 104 SER A N 1
ATOM 823 C CA . SER A 1 104 ? -14.619 -0.033 16.943 1.00 94.38 104 SER A CA 1
ATOM 824 C C . SER A 1 104 ? -15.378 -0.891 17.954 1.00 94.38 104 SER A C 1
ATOM 826 O O . SER A 1 104 ? -15.589 -0.460 19.089 1.00 94.38 104 SER A O 1
ATOM 828 N N . VAL A 1 105 ? -15.743 -2.121 17.574 1.00 95.19 105 VAL A N 1
ATOM 829 C CA . VAL A 1 105 ? -16.387 -3.087 18.474 1.00 95.19 105 VAL A CA 1
ATOM 830 C C . VAL A 1 105 ? -15.458 -3.414 19.638 1.00 95.19 105 VAL A C 1
ATOM 832 O O . VAL A 1 105 ? -15.873 -3.290 20.789 1.00 95.19 105 VAL A O 1
ATOM 835 N N . ILE A 1 106 ? -14.194 -3.750 19.366 1.00 94.19 106 ILE A N 1
ATOM 836 C CA . ILE A 1 106 ? -13.196 -4.037 20.408 1.00 94.19 106 ILE A CA 1
ATOM 837 C C . ILE A 1 106 ? -13.012 -2.825 21.326 1.00 94.19 106 ILE A C 1
ATOM 839 O O . ILE A 1 106 ? -13.062 -2.973 22.545 1.00 94.19 106 ILE A O 1
ATOM 843 N N . TYR A 1 107 ? -12.857 -1.628 20.755 1.00 93.88 107 TYR A N 1
ATOM 844 C CA . TYR A 1 107 ? -12.713 -0.399 21.535 1.00 93.88 107 TYR A CA 1
ATOM 845 C C . TYR A 1 107 ? -13.903 -0.169 22.477 1.00 93.88 107 TYR A C 1
ATOM 847 O O . TYR A 1 107 ? -13.703 0.138 23.650 1.00 93.88 107 TYR A O 1
ATOM 855 N N . SER A 1 108 ? -15.132 -0.391 21.996 1.00 93.50 108 SER A N 1
ATOM 856 C CA . SER A 1 108 ? -16.343 -0.229 22.810 1.00 93.50 108 SER A CA 1
ATOM 857 C C . SER A 1 108 ? -16.411 -1.198 23.995 1.00 93.50 108 SER A C 1
ATOM 859 O O . SER A 1 108 ? -16.836 -0.801 25.077 1.00 93.50 108 SER A O 1
ATOM 861 N N . GLN A 1 109 ? -15.968 -2.448 23.816 1.00 92.69 109 GLN A N 1
ATOM 862 C CA . GLN A 1 109 ? -15.957 -3.449 24.887 1.00 92.69 109 GLN A CA 1
ATOM 863 C C . GLN A 1 109 ? -14.938 -3.086 25.970 1.00 92.69 109 GLN A C 1
ATOM 865 O O . GLN A 1 109 ? -15.272 -3.116 27.148 1.00 92.69 109 GLN A O 1
ATOM 870 N N . ILE A 1 110 ? -13.737 -2.654 25.573 1.00 93.38 110 ILE A N 1
ATOM 871 C CA . ILE A 1 110 ? -12.691 -2.235 26.518 1.00 93.38 110 ILE A CA 1
ATOM 872 C C . ILE A 1 110 ? -13.154 -1.019 27.331 1.00 93.38 110 ILE A C 1
ATOM 874 O O . ILE A 1 110 ? -12.999 -1.004 28.545 1.00 93.38 110 ILE A O 1
ATOM 878 N N . SER A 1 111 ? -13.782 -0.026 26.691 1.00 92.44 111 SER A N 1
ATOM 879 C CA . SER A 1 111 ? -14.268 1.164 27.405 1.00 92.44 111 SER A CA 1
ATOM 880 C C . SER A 1 111 ? -15.384 0.873 28.415 1.00 92.44 111 SER A C 1
ATOM 882 O O . SER A 1 111 ? -15.509 1.595 29.393 1.00 92.44 111 SER A O 1
ATOM 884 N N . GLN A 1 112 ? -16.189 -0.172 28.192 1.00 86.19 112 GLN A N 1
ATOM 885 C CA . GLN A 1 112 ? -17.263 -0.566 29.111 1.00 86.19 112 GLN A CA 1
ATOM 886 C C . GLN A 1 112 ? -16.748 -1.313 30.345 1.00 86.19 112 GLN A C 1
ATOM 888 O O . GLN A 1 112 ? -17.423 -1.312 31.365 1.00 86.19 112 GLN A O 1
ATOM 893 N N . GLU A 1 113 ? -15.586 -1.966 30.265 1.00 77.88 113 GLU A N 1
ATOM 894 C CA . GLU A 1 113 ? -14.958 -2.627 31.418 1.00 77.88 113 GLU A CA 1
ATOM 895 C C . GLU A 1 113 ? -14.296 -1.630 32.385 1.00 77.88 113 GLU A C 1
ATOM 897 O O . GLU A 1 113 ? -14.053 -1.968 33.544 1.00 77.88 113 GLU A O 1
ATOM 902 N N . GLU A 1 114 ? -13.984 -0.419 31.914 1.00 71.94 114 GLU A N 1
ATOM 903 C CA . GLU A 1 114 ? -13.369 0.648 32.714 1.00 71.94 114 GLU A CA 1
ATOM 904 C C . GLU A 1 114 ? -14.388 1.485 33.519 1.00 71.94 114 GLU A C 1
ATOM 906 O O . GLU A 1 114 ? -13.976 2.207 34.432 1.00 71.94 114 GLU A O 1
ATOM 911 N N . GLU A 1 115 ? -15.690 1.384 33.212 1.00 62.81 115 GLU A N 1
ATOM 912 C CA . GLU A 1 115 ? -16.805 2.055 33.917 1.00 62.81 115 GLU A CA 1
ATOM 913 C C . GLU A 1 115 ? -17.438 1.180 35.015 1.00 62.81 115 GLU A C 1
ATOM 915 O O . GLU A 1 115 ? -17.703 1.729 36.114 1.00 62.81 115 GLU A O 1
#